Protein AF-A0A1G5KMJ2-F1 (afdb_monomer_lite)

Secondary structure (DSSP, 8-state):
-HHHHHHHHHHHHHHHHHHHHHHHHHHHHHHHHHHHHHHHHHHHTPPPPS----HHHHHHHHHHTS---SHHHHHHHHHTTTTTT--HHHHHHHHHHHHHHHHHHHHTT-EEEEE---SSS--EEEEEEEETTEEEEEEEE---SS--HHHHHHHHHHHHHHHHHHHHHH--

Foldseek 3Di:
DVVVVVVVVVVVVVVVVVVVVVVVVVVVVVVVVVQQVVQLCCQQVVFFPPFDDDPLLVVLCVLLVHNLRGNNSLLVCQLCVVVSVPDPVSNVVSLVNLLSSLVSCLVVLNQEAEDEQEDPD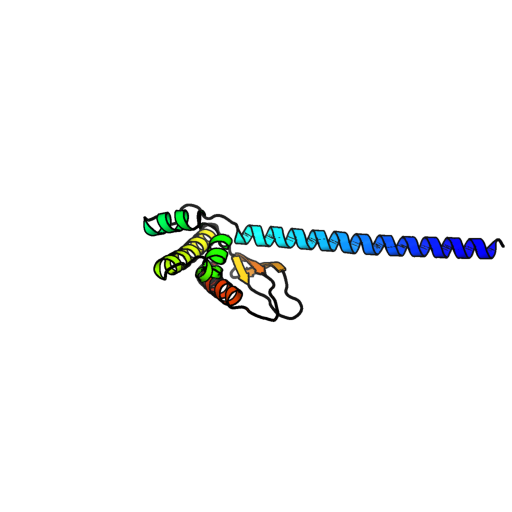FDAGWDWDAAPNGIYIYGHHYDYNDQDSSNVRSCVSRVSSNVSSVCSRPPD

Sequence (172 aa):
MRQLMKNIVTTILFLFSLNAISQNDVEESYYQSERAENDVNQLLSYPISNLSENESVSNLKKKLKSEINTVSDCDVFYKYSKILKLNETEIEILKNRIEEIAQGFCSLKKYTYFQYTGGYSPIFGVKDETINNKIVSTAMLGGGCVIEESDKKSREILALFNSKMENCVLNK

Structure (mmCIF, N/CA/C/O backbone):
data_AF-A0A1G5KMJ2-F1
#
_entry.id   AF-A0A1G5KMJ2-F1
#
loop_
_atom_site.group_PDB
_atom_site.id
_atom_site.type_symbol
_atom_site.label_atom_id
_atom_site.label_alt_id
_atom_site.label_comp_id
_atom_site.label_asym_id
_atom_site.label_entity_id
_atom_site.label_seq_id
_atom_site.pdbx_PDB_ins_code
_atom_site.Cartn_x
_atom_site.Cartn_y
_atom_site.Cartn_z
_atom_site.occupancy
_atom_site.B_iso_or_equiv
_atom_site.auth_seq_id
_atom_site.auth_comp_id
_atom_site.auth_asym_id
_atom_site.auth_atom_id
_atom_site.pdbx_PDB_model_num
ATOM 1 N N . MET A 1 1 ? 7.450 51.852 -49.558 1.00 52.41 1 MET A N 1
ATOM 2 C CA . MET A 1 1 ? 6.247 51.145 -49.049 1.00 52.41 1 MET A CA 1
ATOM 3 C C . MET A 1 1 ? 6.274 49.627 -49.255 1.00 52.41 1 MET A C 1
ATOM 5 O O . MET A 1 1 ? 6.081 48.923 -48.275 1.00 52.41 1 MET A O 1
ATOM 9 N N . ARG A 1 2 ? 6.578 49.089 -50.452 1.00 53.16 2 ARG A N 1
ATOM 10 C CA . ARG A 1 2 ? 6.607 47.623 -50.695 1.00 53.16 2 ARG A CA 1
ATOM 11 C C . ARG A 1 2 ? 7.603 46.820 -49.830 1.00 53.16 2 ARG A C 1
ATOM 13 O O . ARG A 1 2 ? 7.268 45.713 -49.427 1.00 53.16 2 ARG A O 1
ATOM 20 N N . GLN A 1 3 ? 8.789 47.358 -49.525 1.00 52.94 3 GLN A N 1
ATOM 21 C CA . GLN A 1 3 ? 9.795 46.674 -48.687 1.00 52.94 3 GLN A CA 1
ATOM 22 C C . GLN A 1 3 ? 9.369 46.590 -47.206 1.00 52.94 3 GLN A C 1
ATOM 24 O O . GLN A 1 3 ? 9.525 45.553 -46.574 1.00 52.94 3 GLN A O 1
ATOM 29 N N . LEU A 1 4 ? 8.771 47.666 -46.677 1.00 50.41 4 LEU A N 1
ATOM 30 C CA . LEU A 1 4 ? 8.271 47.744 -45.298 1.00 50.41 4 LEU A CA 1
ATOM 31 C C . LEU A 1 4 ? 7.114 46.762 -45.055 1.00 50.41 4 LEU A C 1
ATOM 33 O O . LEU A 1 4 ? 7.125 46.059 -44.053 1.00 50.41 4 LEU A O 1
ATOM 37 N N . MET A 1 5 ? 6.170 46.638 -45.998 1.00 53.66 5 MET A N 1
ATOM 38 C CA . MET A 1 5 ? 5.092 45.641 -45.904 1.00 53.66 5 MET A CA 1
ATOM 39 C C . MET A 1 5 ? 5.618 44.200 -45.955 1.00 53.66 5 MET A C 1
ATOM 41 O O . MET A 1 5 ? 5.133 43.362 -45.205 1.00 53.66 5 MET A O 1
ATOM 45 N N . LYS A 1 6 ? 6.632 43.908 -46.787 1.00 51.75 6 LYS A N 1
ATOM 46 C CA . LYS A 1 6 ? 7.262 42.577 -46.826 1.00 51.75 6 LYS A CA 1
ATOM 47 C C . LYS A 1 6 ? 7.915 42.217 -45.490 1.00 51.75 6 LYS A C 1
ATOM 49 O O . LYS A 1 6 ? 7.679 41.117 -45.012 1.00 51.75 6 LYS A O 1
ATOM 54 N N . ASN A 1 7 ? 8.647 43.150 -44.875 1.00 52.56 7 ASN A N 1
ATOM 55 C CA . ASN A 1 7 ? 9.317 42.936 -43.587 1.00 52.56 7 ASN A CA 1
ATOM 56 C C . ASN A 1 7 ? 8.332 42.780 -42.413 1.00 52.56 7 ASN A C 1
ATOM 58 O O . ASN A 1 7 ? 8.608 42.038 -41.473 1.00 52.56 7 ASN A O 1
ATOM 62 N N . ILE A 1 8 ? 7.170 43.442 -42.467 1.00 60.25 8 ILE A N 1
ATOM 63 C CA . ILE A 1 8 ? 6.110 43.294 -41.457 1.00 60.25 8 ILE A CA 1
ATOM 64 C C . ILE A 1 8 ? 5.441 41.916 -41.581 1.00 60.25 8 ILE A C 1
ATOM 66 O O . ILE A 1 8 ? 5.240 41.243 -40.574 1.00 60.25 8 ILE A O 1
ATOM 70 N N . VAL A 1 9 ? 5.166 41.450 -42.805 1.00 59.66 9 VAL A N 1
ATOM 71 C CA . VAL A 1 9 ? 4.546 40.135 -43.047 1.00 59.66 9 VAL A CA 1
ATOM 72 C C . VAL A 1 9 ? 5.462 38.981 -42.619 1.00 59.66 9 VAL A C 1
ATOM 74 O O . VAL A 1 9 ? 4.984 38.046 -41.981 1.00 59.66 9 VAL A O 1
ATOM 77 N N . THR A 1 10 ? 6.774 39.048 -42.884 1.00 58.94 10 THR A N 1
ATOM 78 C CA . THR A 1 10 ? 7.723 38.025 -42.401 1.00 58.94 10 THR A CA 1
ATOM 79 C C . THR A 1 10 ? 7.869 38.019 -40.883 1.00 58.94 10 THR A C 1
ATOM 81 O O . THR A 1 10 ? 7.941 36.944 -40.294 1.00 58.94 10 THR A O 1
ATOM 84 N N . THR A 1 11 ? 7.858 39.187 -40.234 1.00 58.09 11 THR A N 1
ATOM 85 C CA . THR A 1 11 ? 7.926 39.273 -38.763 1.00 58.09 11 THR A CA 1
ATOM 86 C C . THR A 1 11 ? 6.675 38.679 -38.103 1.00 58.09 11 THR A C 1
ATOM 88 O O . THR A 1 11 ? 6.783 37.973 -37.105 1.00 58.09 11 THR A O 1
ATOM 91 N N . ILE A 1 12 ? 5.489 38.893 -38.686 1.00 58.50 12 ILE A N 1
ATOM 92 C CA . ILE A 1 12 ? 4.229 38.320 -38.185 1.00 58.50 12 ILE A CA 1
ATOM 93 C C . ILE A 1 12 ? 4.208 36.790 -38.348 1.00 58.50 12 ILE A C 1
ATOM 95 O O . ILE A 1 12 ? 3.876 36.087 -37.398 1.00 58.50 12 ILE A O 1
ATOM 99 N N . LEU A 1 13 ? 4.620 36.256 -39.504 1.00 56.69 13 LEU A N 1
ATOM 100 C CA . LEU A 1 13 ? 4.697 34.803 -39.737 1.00 56.69 13 LEU A CA 1
ATOM 101 C C . LEU A 1 13 ? 5.663 34.094 -38.772 1.00 56.69 13 LEU A C 1
ATOM 103 O O . LEU A 1 13 ? 5.348 33.008 -38.291 1.00 56.69 13 LEU A O 1
ATOM 107 N N . PHE A 1 14 ? 6.793 34.725 -38.439 1.00 56.50 14 PHE A N 1
ATOM 108 C CA . PHE A 1 14 ? 7.762 34.178 -37.484 1.00 56.50 14 PHE A CA 1
ATOM 109 C C . PHE A 1 14 ? 7.207 34.122 -36.046 1.00 56.50 14 PHE A C 1
ATOM 111 O O . PHE A 1 14 ? 7.442 33.159 -35.316 1.00 56.50 14 PHE A O 1
ATOM 118 N N . LEU A 1 15 ? 6.407 35.117 -35.647 1.00 55.38 15 LEU A N 1
ATOM 119 C CA . LEU A 1 15 ? 5.739 35.139 -34.341 1.00 55.38 15 LEU A CA 1
ATOM 120 C C . LEU A 1 15 ? 4.630 34.079 -34.229 1.00 55.38 15 LEU A C 1
ATOM 122 O O . LEU A 1 15 ? 4.450 33.497 -33.161 1.00 55.38 15 LEU A O 1
ATOM 126 N N . PHE A 1 16 ? 3.915 33.767 -35.315 1.00 55.59 16 PHE A N 1
ATOM 127 C CA . PHE A 1 16 ? 2.929 32.678 -35.310 1.00 55.59 16 PHE A CA 1
ATOM 128 C C . PHE A 1 16 ? 3.577 31.290 -35.197 1.00 55.59 16 PHE A C 1
ATOM 130 O O . PHE A 1 16 ? 3.049 30.444 -34.478 1.00 55.59 16 PHE A O 1
ATOM 137 N N . SER A 1 17 ? 4.745 31.058 -35.812 1.00 52.31 17 SER A N 1
ATOM 138 C CA . SER A 1 17 ? 5.468 29.784 -35.651 1.00 52.31 17 SER A CA 1
ATOM 139 C C . SER A 1 17 ? 5.991 29.547 -34.231 1.00 52.31 17 SER A C 1
ATOM 141 O O . SER A 1 17 ? 6.030 28.404 -33.790 1.00 52.31 17 SER A O 1
ATOM 143 N N . LEU A 1 18 ? 6.346 30.603 -33.490 1.00 53.88 18 LEU A N 1
ATOM 144 C CA . LEU A 1 18 ? 6.816 30.476 -32.103 1.00 53.88 18 LEU A CA 1
ATOM 145 C C . LEU A 1 18 ? 5.681 30.137 -31.120 1.00 53.88 18 LEU A C 1
ATOM 147 O O . LEU A 1 18 ? 5.914 29.420 -30.152 1.00 53.88 18 LEU A O 1
ATOM 151 N N . ASN A 1 19 ? 4.452 30.597 -31.382 1.00 51.75 19 ASN A N 1
ATOM 152 C CA . ASN A 1 19 ? 3.286 30.276 -30.547 1.00 51.75 19 ASN A CA 1
ATOM 153 C C . ASN A 1 19 ? 2.781 28.835 -30.742 1.00 51.75 19 ASN A C 1
ATOM 155 O O . ASN A 1 19 ? 2.273 28.239 -29.799 1.00 51.75 19 ASN A O 1
ATOM 159 N N . ALA A 1 20 ? 2.930 28.262 -31.941 1.00 52.59 20 ALA A N 1
ATOM 160 C CA . ALA A 1 20 ? 2.506 26.885 -32.210 1.00 52.59 20 ALA A CA 1
ATOM 161 C C . ALA A 1 20 ? 3.396 25.836 -31.512 1.00 52.59 20 ALA A C 1
ATOM 163 O O . ALA A 1 20 ? 2.918 24.764 -31.159 1.00 52.59 20 ALA A O 1
ATOM 164 N N . ILE A 1 21 ? 4.680 26.145 -31.292 1.00 54.25 21 ILE A N 1
ATOM 165 C CA . ILE A 1 21 ? 5.626 25.229 -30.634 1.00 54.25 21 ILE A CA 1
ATOM 166 C C . ILE A 1 21 ? 5.376 25.187 -29.117 1.00 54.25 21 ILE A C 1
ATOM 168 O O . ILE A 1 21 ? 5.349 24.104 -28.546 1.00 54.25 21 ILE A O 1
ATOM 172 N N . SER A 1 22 ? 5.098 26.328 -28.468 1.00 52.94 22 SER A N 1
ATOM 173 C CA . SER A 1 22 ? 4.864 26.336 -27.014 1.00 52.94 22 SER A CA 1
ATOM 174 C C . SER A 1 22 ? 3.525 25.721 -26.594 1.00 52.94 22 SER A C 1
ATOM 176 O O . SER A 1 22 ? 3.417 25.219 -25.480 1.00 52.94 22 SER A O 1
ATOM 178 N N . GLN A 1 23 ? 2.505 25.739 -27.461 1.00 53.56 23 GLN A N 1
ATOM 179 C CA . GLN A 1 23 ? 1.220 25.093 -27.169 1.00 53.56 23 GLN A CA 1
ATOM 180 C C . GLN A 1 23 ? 1.331 23.563 -27.165 1.00 53.56 23 GLN A C 1
ATOM 182 O O . GLN A 1 23 ? 0.781 22.931 -26.265 1.00 53.56 23 GLN A O 1
ATOM 187 N N . ASN A 1 24 ? 2.098 22.985 -28.096 1.00 60.50 24 ASN A N 1
ATOM 188 C CA . ASN A 1 24 ? 2.346 21.541 -28.128 1.00 60.50 24 ASN A CA 1
ATOM 189 C C . ASN A 1 24 ? 3.125 21.063 -26.892 1.00 60.50 24 ASN A C 1
ATOM 191 O O . ASN A 1 24 ? 2.762 20.044 -26.313 1.00 60.50 24 ASN A O 1
ATOM 195 N N . ASP A 1 25 ? 4.133 21.820 -26.443 1.00 68.19 25 ASP A N 1
ATOM 196 C CA . ASP A 1 25 ? 4.919 21.471 -25.249 1.00 68.19 25 ASP A CA 1
ATOM 197 C C . ASP A 1 25 ? 4.057 21.461 -23.971 1.00 68.19 25 ASP A C 1
ATOM 199 O O . ASP A 1 25 ? 4.244 20.626 -23.083 1.00 68.19 25 ASP A O 1
ATOM 203 N N . VAL A 1 26 ? 3.078 22.370 -23.873 1.00 72.44 26 VAL A N 1
ATOM 204 C CA . VAL A 1 26 ? 2.152 22.428 -22.732 1.00 72.44 26 VAL A CA 1
ATOM 205 C C . VAL A 1 26 ? 1.176 21.251 -22.756 1.00 72.44 26 VAL A C 1
ATOM 207 O O . VAL A 1 26 ? 0.996 20.599 -21.726 1.00 72.44 26 VAL A O 1
ATOM 210 N N . GLU A 1 27 ? 0.576 20.945 -23.905 1.00 73.25 27 GLU A N 1
ATOM 211 C CA . GLU A 1 27 ? -0.375 19.834 -24.043 1.00 73.25 27 GLU A CA 1
ATOM 212 C C . GLU A 1 27 ? 0.299 18.472 -23.820 1.00 73.25 27 GLU A C 1
ATOM 214 O O . GLU A 1 27 ? -0.222 17.633 -23.082 1.00 73.25 27 GLU A O 1
ATOM 219 N N . GLU A 1 28 ? 1.504 18.277 -24.361 1.00 75.75 28 GLU A N 1
ATOM 220 C CA . GLU A 1 28 ? 2.298 17.071 -24.122 1.00 75.75 28 GLU A CA 1
ATOM 221 C C . GLU A 1 28 ? 2.673 16.934 -22.640 1.00 75.75 28 GLU A C 1
ATOM 223 O O . GLU A 1 28 ? 2.530 15.852 -22.069 1.00 75.75 28 GLU A O 1
ATOM 228 N N . SER A 1 29 ? 3.075 18.024 -21.975 1.00 76.75 29 SER A N 1
ATOM 229 C CA . SER A 1 29 ? 3.396 17.986 -20.541 1.00 76.75 29 SER A CA 1
ATOM 230 C C . SER A 1 29 ? 2.191 17.600 -19.671 1.00 76.75 29 SER A C 1
ATOM 232 O O . SER A 1 29 ? 2.337 16.829 -18.719 1.00 76.75 29 SER A O 1
ATOM 234 N N . TYR A 1 30 ? 0.995 18.076 -20.028 1.00 79.06 30 TYR A N 1
ATOM 235 C CA . TYR A 1 30 ? -0.250 17.741 -19.342 1.00 79.06 30 TYR A CA 1
ATOM 236 C C . TYR A 1 30 ? -0.604 16.262 -19.529 1.00 79.06 30 TYR A C 1
ATOM 238 O O . TYR A 1 30 ? -0.831 15.558 -18.545 1.00 79.06 30 TYR A O 1
ATOM 246 N N . TYR A 1 31 ? -0.543 15.763 -20.768 1.00 81.62 31 TYR A N 1
ATOM 247 C CA . TYR A 1 31 ? -0.772 14.350 -21.071 1.00 81.62 31 TYR A CA 1
ATOM 248 C C . TYR A 1 31 ? 0.180 13.423 -20.299 1.00 81.62 31 TYR A C 1
ATOM 250 O O . TYR A 1 31 ? -0.251 12.415 -19.738 1.00 81.62 31 TYR A O 1
ATOM 258 N N . GLN A 1 32 ? 1.474 13.760 -20.225 1.00 84.06 32 GLN A N 1
ATOM 259 C CA . GLN A 1 32 ? 2.441 12.956 -19.468 1.00 84.06 32 GLN A CA 1
ATOM 260 C C . GLN A 1 32 ? 2.141 12.961 -17.963 1.00 84.06 32 GLN A C 1
ATOM 262 O O . GLN A 1 32 ? 2.276 11.924 -17.314 1.00 84.06 32 GLN A O 1
ATOM 267 N N . SER A 1 33 ? 1.701 14.097 -17.413 1.00 84.25 33 SER A N 1
ATOM 268 C CA . SER A 1 33 ? 1.289 14.197 -16.008 1.00 84.25 33 SER A CA 1
ATOM 269 C C . SER A 1 33 ? 0.053 13.345 -15.709 1.00 84.25 33 SER A C 1
ATOM 271 O O . SER A 1 33 ? 0.071 12.568 -14.756 1.00 84.25 33 SER A O 1
ATOM 273 N N . GLU A 1 34 ? -1.000 13.445 -16.527 1.00 87.50 34 GLU A N 1
ATOM 274 C CA . GLU A 1 34 ? -2.220 12.637 -16.361 1.00 87.50 34 GLU A CA 1
ATOM 275 C C . GLU A 1 34 ? -1.927 11.141 -16.491 1.00 87.50 34 GLU A C 1
ATOM 277 O O . GLU A 1 34 ? -2.447 10.321 -15.730 1.00 87.50 34 GLU A O 1
ATOM 282 N N . ARG A 1 35 ? -1.055 10.767 -17.432 1.00 89.00 35 ARG A N 1
ATOM 283 C CA . ARG A 1 35 ? -0.611 9.383 -17.583 1.00 89.00 35 ARG A CA 1
ATOM 284 C C . ARG A 1 35 ? 0.129 8.894 -16.339 1.00 89.00 35 ARG A C 1
ATOM 286 O O . ARG A 1 35 ? -0.183 7.811 -15.853 1.00 89.00 35 ARG A O 1
ATOM 293 N N . ALA A 1 36 ? 1.076 9.675 -15.819 1.00 90.31 36 ALA A N 1
ATOM 294 C CA . ALA A 1 36 ? 1.815 9.319 -14.609 1.00 90.31 36 ALA A CA 1
ATOM 295 C C . ALA A 1 36 ? 0.879 9.136 -13.404 1.00 90.31 36 ALA A C 1
ATOM 297 O O . ALA A 1 36 ? 1.045 8.190 -12.635 1.00 90.31 36 ALA A O 1
ATOM 298 N N . GLU A 1 37 ? -0.133 9.996 -13.271 1.00 91.88 37 GLU A N 1
ATOM 299 C CA . GLU A 1 37 ? -1.187 9.862 -12.263 1.00 91.88 37 GLU A CA 1
ATOM 300 C C . GLU A 1 37 ? -2.002 8.591 -12.431 1.00 91.88 37 GLU A C 1
ATOM 302 O O . GLU A 1 37 ? -2.183 7.860 -11.457 1.00 91.88 37 GLU A O 1
ATOM 307 N N . ASN A 1 38 ? -2.430 8.272 -13.647 1.00 93.38 38 ASN A N 1
ATOM 308 C CA . ASN A 1 38 ? -3.135 7.027 -13.911 1.00 93.38 38 ASN A CA 1
ATOM 309 C C . ASN A 1 38 ? -2.274 5.800 -13.561 1.00 93.38 38 ASN A C 1
ATOM 311 O O . ASN A 1 38 ? -2.735 4.917 -12.841 1.00 93.38 38 ASN A O 1
ATOM 315 N N . ASP A 1 39 ? -1.014 5.765 -14.000 1.00 94.50 39 ASP A N 1
ATOM 316 C CA . ASP A 1 39 ? -0.111 4.631 -13.773 1.00 94.50 39 ASP A CA 1
ATOM 317 C C . ASP A 1 39 ? 0.172 4.423 -12.270 1.00 94.50 39 ASP A C 1
ATOM 319 O O . ASP A 1 39 ? 0.108 3.298 -11.765 1.00 94.50 39 ASP A O 1
ATOM 323 N N . VAL A 1 40 ? 0.414 5.502 -11.516 1.00 96.62 40 VAL A N 1
ATOM 324 C CA . VAL A 1 40 ? 0.593 5.436 -10.053 1.00 96.62 40 VAL A CA 1
ATOM 325 C C . VAL A 1 40 ? -0.703 5.015 -9.356 1.00 96.62 40 VAL A C 1
ATOM 327 O O . VAL A 1 40 ? -0.682 4.131 -8.492 1.00 96.62 40 VAL A O 1
ATOM 330 N N . ASN A 1 41 ? -1.843 5.597 -9.739 1.00 95.62 41 ASN A N 1
ATOM 331 C CA . ASN A 1 41 ? -3.139 5.288 -9.134 1.00 95.62 41 ASN A CA 1
ATOM 332 C C . ASN A 1 41 ? -3.570 3.847 -9.399 1.00 95.62 41 ASN A C 1
ATOM 334 O O . ASN A 1 41 ? -4.167 3.234 -8.515 1.00 95.62 41 ASN A O 1
ATOM 338 N N . GLN A 1 42 ? -3.235 3.279 -10.559 1.00 96.56 42 GLN A N 1
ATOM 339 C CA . GLN A 1 42 ? -3.477 1.866 -10.851 1.00 96.56 42 GLN A CA 1
ATOM 340 C C . GLN A 1 42 ? -2.744 0.944 -9.879 1.00 96.56 42 GLN A C 1
ATOM 342 O O . GLN A 1 42 ? -3.299 -0.085 -9.505 1.00 96.56 42 GLN A O 1
ATOM 347 N N . LEU A 1 43 ? -1.529 1.298 -9.453 1.00 97.56 43 LEU A N 1
ATOM 348 C CA . LEU A 1 43 ? -0.769 0.513 -8.478 1.00 97.56 43 LEU A CA 1
ATOM 349 C C . LEU A 1 43 ? -1.303 0.705 -7.055 1.00 97.56 43 LEU A C 1
ATOM 351 O O . LEU A 1 43 ? -1.495 -0.276 -6.340 1.00 97.56 43 LEU A O 1
ATOM 355 N N . LEU A 1 44 ? -1.584 1.945 -6.646 1.00 97.81 44 LEU A N 1
ATOM 356 C CA . LEU A 1 44 ? -2.106 2.243 -5.306 1.00 97.81 44 LEU A CA 1
ATOM 357 C C . LEU A 1 44 ? -3.517 1.681 -5.082 1.00 97.81 44 LEU A C 1
ATOM 359 O O . LEU A 1 44 ? -3.809 1.141 -4.014 1.00 97.81 44 LEU A O 1
ATOM 363 N N . SER A 1 45 ? -4.370 1.784 -6.099 1.00 98.06 45 SER A N 1
ATOM 364 C CA . SER A 1 45 ? -5.798 1.456 -6.021 1.00 98.06 45 SER A CA 1
ATOM 365 C C . SER A 1 45 ? -6.112 0.042 -6.505 1.00 98.06 45 SER A C 1
ATOM 367 O O . SER A 1 45 ? -7.283 -0.305 -6.656 1.00 98.06 45 SER A O 1
ATOM 369 N N . TYR A 1 46 ? -5.097 -0.784 -6.781 1.00 98.19 46 TYR A N 1
ATOM 370 C CA . TYR A 1 46 ? -5.319 -2.160 -7.213 1.00 98.19 46 TYR A CA 1
ATOM 371 C C . TYR A 1 46 ? -5.954 -2.978 -6.072 1.00 98.19 46 TYR A C 1
ATOM 373 O O . TYR A 1 46 ? -5.322 -3.145 -5.023 1.00 98.19 46 TYR A O 1
ATOM 381 N N . PRO A 1 47 ? -7.175 -3.517 -6.247 1.00 98.12 47 PRO A N 1
ATOM 382 C CA . PRO A 1 47 ? -7.855 -4.240 -5.184 1.00 98.12 47 PRO A CA 1
ATOM 383 C C . PRO A 1 47 ? -7.328 -5.670 -5.055 1.00 98.12 47 PRO A C 1
ATOM 385 O O . PRO A 1 47 ? -7.209 -6.404 -6.041 1.00 98.12 47 PRO A O 1
ATOM 388 N N . ILE A 1 48 ? -7.086 -6.101 -3.818 1.00 98.25 48 ILE A N 1
ATOM 389 C CA . ILE A 1 48 ? -6.784 -7.496 -3.491 1.00 98.25 48 ILE A CA 1
ATOM 390 C C . ILE A 1 48 ? -8.035 -8.190 -2.953 1.00 98.25 48 ILE A C 1
ATOM 392 O O . ILE A 1 48 ? -8.639 -7.779 -1.965 1.00 98.25 48 ILE A O 1
ATOM 396 N N . SER A 1 49 ? -8.429 -9.269 -3.623 1.00 94.75 49 SER A N 1
ATOM 397 C CA . SER A 1 49 ? -9.505 -10.162 -3.188 1.00 94.75 49 SER A CA 1
ATOM 398 C C . SER A 1 49 ? -9.001 -11.220 -2.202 1.00 94.75 49 SER A C 1
ATOM 400 O O . SER A 1 49 ? -7.817 -11.546 -2.201 1.00 94.75 49 SER A O 1
ATOM 402 N N . ASN A 1 50 ? -9.921 -11.846 -1.462 1.00 91.06 50 ASN A N 1
ATOM 403 C CA . ASN A 1 50 ? -9.648 -12.977 -0.558 1.00 91.06 50 ASN A CA 1
ATOM 404 C C . ASN A 1 50 ? -8.696 -12.650 0.607 1.00 91.06 50 ASN A C 1
ATOM 406 O O . ASN A 1 50 ? -7.970 -13.523 1.079 1.00 91.06 50 ASN A O 1
ATOM 410 N N . LEU A 1 51 ? -8.707 -11.397 1.066 1.00 96.75 51 LEU A N 1
ATOM 411 C CA . LEU A 1 51 ? -8.052 -10.993 2.310 1.00 96.75 51 LEU A CA 1
ATOM 412 C C . LEU A 1 51 ? -8.752 -11.645 3.508 1.00 96.75 51 LEU A C 1
ATOM 414 O O . LEU A 1 51 ? -9.926 -12.019 3.418 1.00 96.75 51 LEU A O 1
ATOM 418 N N . SER A 1 52 ? -8.044 -11.789 4.628 1.00 96.12 52 SER A N 1
ATOM 419 C CA . SER A 1 52 ? -8.630 -12.411 5.813 1.00 96.12 52 SER A CA 1
ATOM 420 C C . SER A 1 52 ? -9.789 -11.558 6.336 1.00 96.12 52 SER A C 1
ATOM 422 O O . SER A 1 52 ? -9.742 -10.329 6.319 1.00 96.12 52 SER A O 1
ATOM 424 N N . GLU A 1 53 ? -10.872 -12.182 6.789 1.00 96.62 53 GLU A N 1
ATOM 425 C CA . GLU A 1 53 ? -12.031 -11.459 7.315 1.00 96.62 53 GLU A CA 1
ATOM 426 C C . GLU A 1 53 ? -12.362 -11.971 8.715 1.00 96.62 53 GLU A C 1
ATOM 428 O O . GLU A 1 53 ? -12.416 -13.174 8.972 1.00 96.62 53 GLU A O 1
ATOM 433 N N . ASN A 1 54 ? -12.565 -11.036 9.638 1.00 96.31 54 ASN A N 1
ATOM 434 C CA . ASN A 1 54 ? -13.002 -11.301 11.003 1.00 96.31 54 ASN A CA 1
ATOM 435 C C . ASN A 1 54 ? -13.880 -10.143 11.503 1.00 96.31 54 ASN A C 1
ATOM 437 O O . ASN A 1 54 ? -14.061 -9.136 10.812 1.00 96.31 54 ASN A O 1
ATOM 441 N N . GLU A 1 55 ? -14.441 -10.284 12.704 1.00 97.81 55 GLU A N 1
ATOM 442 C CA . GLU A 1 55 ? -15.345 -9.281 13.273 1.00 97.81 55 GLU A CA 1
ATOM 443 C C . GLU A 1 55 ? -14.681 -7.901 13.411 1.00 97.81 55 GLU A C 1
ATOM 445 O O . GLU A 1 55 ? -15.276 -6.889 13.035 1.00 97.81 55 GLU A O 1
ATOM 450 N N . SER A 1 56 ? -13.432 -7.847 13.877 1.00 97.69 56 SER A N 1
ATOM 451 C CA . SER A 1 56 ? -12.692 -6.594 14.054 1.00 97.69 56 SER A CA 1
ATOM 452 C C . SER A 1 56 ? -12.451 -5.874 12.725 1.00 97.69 56 SER A C 1
ATOM 454 O O . SER A 1 56 ? -12.680 -4.668 12.626 1.00 97.69 56 SER A O 1
ATOM 456 N N . VAL A 1 57 ? -12.062 -6.613 11.682 1.00 97.94 57 VAL A N 1
ATOM 457 C CA . VAL A 1 57 ? -11.918 -6.100 10.308 1.00 97.94 57 VAL A CA 1
ATOM 458 C C . VAL A 1 57 ? -13.259 -5.580 9.796 1.00 97.94 57 VAL A C 1
ATOM 460 O O . VAL A 1 57 ? -13.346 -4.447 9.325 1.00 97.94 57 VAL A O 1
ATOM 463 N N . SER A 1 58 ? -14.326 -6.367 9.942 1.00 98.12 58 SER A N 1
ATOM 464 C CA . SER A 1 58 ? -15.674 -5.990 9.502 1.00 98.12 58 SER A CA 1
ATOM 465 C C . SER A 1 58 ? -16.173 -4.714 10.185 1.00 98.12 58 SER A C 1
ATOM 467 O O . SER A 1 58 ? -16.807 -3.867 9.551 1.00 98.12 58 SER A O 1
ATOM 469 N N . ASN A 1 59 ? -15.882 -4.546 11.474 1.00 98.38 59 ASN A N 1
ATOM 470 C CA . ASN A 1 59 ? -16.234 -3.344 12.225 1.00 98.38 59 ASN A CA 1
ATOM 471 C C . ASN A 1 59 ? -15.433 -2.125 11.755 1.00 98.38 59 ASN A C 1
ATOM 473 O O . ASN A 1 59 ? -16.013 -1.050 11.575 1.00 98.38 59 ASN A O 1
ATOM 477 N N . LEU A 1 60 ? -14.138 -2.295 11.476 1.00 98.50 60 LEU A N 1
ATOM 478 C CA . LEU A 1 60 ? -13.310 -1.223 10.931 1.00 98.50 60 LEU A CA 1
ATOM 479 C C . LEU A 1 60 ? -13.775 -0.799 9.527 1.00 98.50 60 LEU A C 1
ATOM 481 O O . LEU A 1 60 ? -13.942 0.396 9.287 1.00 98.50 60 LEU A O 1
ATOM 485 N N . LYS A 1 61 ? -14.089 -1.751 8.637 1.00 98.44 61 LYS A N 1
ATOM 486 C CA . LYS A 1 61 ? -14.667 -1.492 7.301 1.00 98.44 61 LYS A CA 1
ATOM 487 C C . LYS A 1 61 ? -15.934 -0.645 7.385 1.00 98.44 61 LYS A C 1
ATOM 489 O O . LYS A 1 61 ? -16.057 0.366 6.696 1.00 98.44 61 LYS A O 1
ATOM 494 N N . LYS A 1 62 ? -16.852 -0.993 8.295 1.00 98.50 62 LYS A N 1
ATOM 495 C CA . LYS A 1 62 ? -18.083 -0.218 8.543 1.00 98.50 62 LYS A CA 1
ATOM 496 C C . LYS A 1 62 ? -17.789 1.202 9.027 1.00 98.50 62 LYS A C 1
ATOM 498 O O . LYS A 1 62 ? -18.418 2.143 8.547 1.00 98.50 62 LYS A O 1
ATOM 503 N N . LYS A 1 63 ? -16.843 1.367 9.960 1.00 98.25 63 LYS A N 1
ATOM 504 C CA . LYS A 1 63 ? -16.434 2.682 10.485 1.00 98.25 63 LYS A CA 1
ATOM 505 C C . LYS A 1 63 ? -15.836 3.565 9.387 1.00 98.25 63 LYS A C 1
ATOM 507 O O . LYS 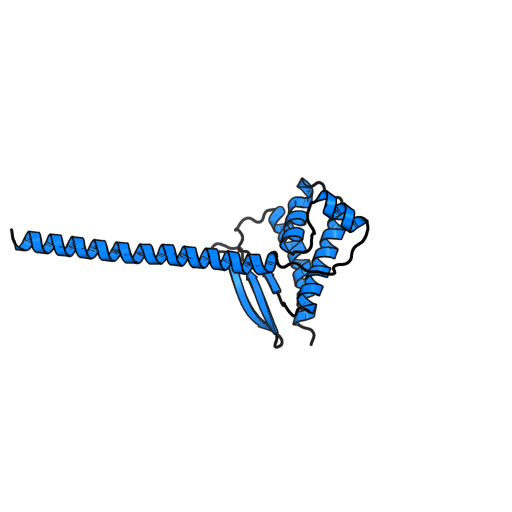A 1 63 ? -16.185 4.739 9.300 1.00 98.25 63 LYS A O 1
ATOM 512 N N . LEU A 1 64 ? -14.960 2.997 8.561 1.00 98.25 64 LEU A N 1
ATOM 513 C CA . LEU A 1 64 ? -14.238 3.706 7.500 1.00 98.25 64 LEU A CA 1
ATOM 514 C C . LEU A 1 64 ? -15.042 3.853 6.203 1.00 98.25 64 LEU A C 1
ATOM 516 O O . LEU A 1 64 ? -14.686 4.677 5.367 1.00 98.25 64 LEU A O 1
ATOM 520 N N . LYS A 1 65 ? -16.130 3.089 6.045 1.00 98.19 65 LYS A N 1
ATOM 521 C CA . LYS A 1 65 ? -16.932 2.998 4.814 1.00 98.19 65 LYS A CA 1
ATOM 522 C C . LYS A 1 65 ? -16.084 2.633 3.589 1.00 98.19 65 LYS A C 1
ATOM 524 O O . LYS A 1 65 ? -16.280 3.180 2.509 1.00 98.19 65 LYS A O 1
ATOM 529 N N . SER A 1 66 ? -15.139 1.719 3.778 1.00 98.06 66 SER A N 1
ATOM 530 C CA . SER A 1 66 ? -14.243 1.220 2.735 1.00 98.06 66 SER A CA 1
ATOM 531 C C . SER A 1 66 ? -14.018 -0.276 2.923 1.00 98.06 66 SER A C 1
ATOM 533 O O . SER A 1 66 ? -14.103 -0.793 4.040 1.00 98.06 66 SER A O 1
ATOM 535 N N . GLU A 1 67 ? -13.710 -0.962 1.823 1.00 97.81 67 GLU A N 1
ATOM 536 C CA . GLU A 1 67 ? -13.324 -2.370 1.840 1.00 97.81 67 GLU A CA 1
ATOM 537 C C . GLU A 1 67 ? -11.906 -2.593 2.386 1.00 97.81 67 GLU A C 1
ATOM 539 O O . GLU A 1 67 ? -11.558 -3.735 2.689 1.00 97.81 67 GLU A O 1
ATOM 544 N N . ILE A 1 68 ? -11.109 -1.520 2.530 1.00 98.06 68 ILE A N 1
ATOM 545 C CA . ILE A 1 68 ? -9.703 -1.523 2.971 1.00 98.06 68 ILE A CA 1
ATOM 546 C C . ILE A 1 68 ? -8.854 -2.573 2.245 1.00 98.06 68 ILE A C 1
ATOM 548 O O . ILE A 1 68 ? -8.017 -3.239 2.846 1.00 98.06 68 ILE A O 1
ATOM 552 N N . ASN A 1 69 ? -9.092 -2.755 0.946 1.00 98.44 69 ASN A N 1
ATOM 553 C CA . ASN A 1 69 ? -8.473 -3.808 0.139 1.00 98.44 69 ASN A CA 1
ATOM 554 C C . ASN A 1 69 ? -7.484 -3.277 -0.910 1.00 98.44 69 ASN A C 1
ATOM 556 O O . ASN A 1 69 ? -7.032 -4.041 -1.764 1.00 98.44 69 ASN A O 1
ATOM 560 N N . THR A 1 70 ? -7.137 -1.991 -0.830 1.00 98.75 70 THR A N 1
ATOM 561 C CA . THR A 1 70 ? -6.129 -1.326 -1.663 1.00 98.75 70 THR A CA 1
ATOM 562 C C . THR A 1 70 ? -5.021 -0.720 -0.800 1.00 98.75 70 THR A C 1
ATOM 564 O O . THR A 1 70 ? -5.207 -0.468 0.398 1.00 98.75 70 THR A O 1
ATOM 567 N N . VAL A 1 71 ? -3.859 -0.457 -1.408 1.00 98.69 71 VAL A N 1
ATOM 568 C CA . VAL A 1 71 ? -2.767 0.266 -0.739 1.00 98.69 71 VAL A CA 1
ATOM 569 C C . VAL A 1 71 ? -3.212 1.691 -0.412 1.00 98.69 71 VAL A C 1
ATOM 571 O O . VAL A 1 71 ? -2.987 2.144 0.708 1.00 98.69 71 VAL A O 1
ATOM 574 N N . SER A 1 72 ? -3.907 2.364 -1.339 1.00 98.38 72 SER A N 1
ATOM 575 C CA . SER A 1 72 ? -4.441 3.718 -1.135 1.00 98.38 72 SER A CA 1
ATOM 576 C C . SER A 1 72 ? -5.384 3.821 0.059 1.00 98.38 72 SER A C 1
ATOM 578 O O . SER A 1 72 ? -5.269 4.768 0.832 1.00 98.38 72 SER A O 1
ATOM 580 N N . ASP A 1 73 ? -6.292 2.858 0.248 1.00 98.31 73 ASP A N 1
ATOM 581 C CA . ASP A 1 73 ? -7.202 2.865 1.398 1.00 98.31 73 ASP A CA 1
ATOM 582 C C . ASP A 1 73 ? -6.408 2.811 2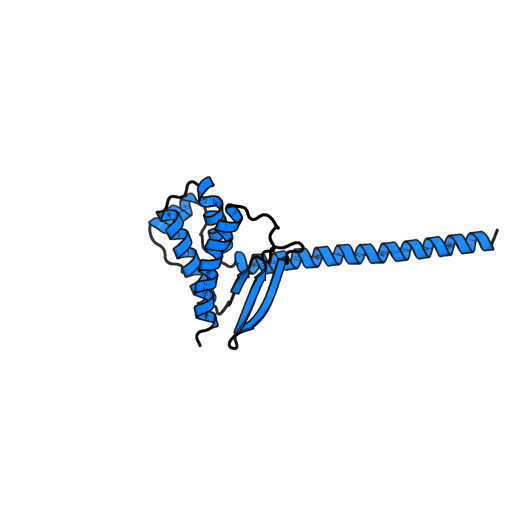.705 1.00 98.31 73 ASP A C 1
ATOM 584 O O . ASP A 1 73 ? -6.574 3.654 3.590 1.00 98.31 73 ASP A O 1
ATOM 588 N N . CYS A 1 74 ? -5.516 1.824 2.820 1.00 98.62 74 CYS A N 1
ATOM 589 C CA . CYS A 1 74 ? -4.719 1.627 4.025 1.00 98.62 74 CYS A CA 1
ATOM 590 C C . CYS A 1 74 ? -3.837 2.844 4.312 1.00 98.62 74 CYS A C 1
ATOM 592 O O . CYS A 1 74 ? -3.778 3.289 5.459 1.00 98.62 74 CYS A O 1
ATOM 594 N N . ASP A 1 75 ? -3.204 3.406 3.281 1.00 98.38 75 ASP A N 1
ATOM 595 C CA . ASP A 1 75 ? -2.385 4.608 3.388 1.00 98.38 75 ASP A CA 1
ATOM 596 C C . ASP A 1 75 ? -3.186 5.801 3.918 1.00 98.38 75 ASP A C 1
ATOM 598 O O . ASP A 1 75 ? -2.847 6.371 4.958 1.00 98.38 75 ASP A O 1
ATOM 602 N N . VAL A 1 76 ? -4.305 6.130 3.267 1.00 98.12 76 VAL A N 1
ATOM 603 C CA . VAL A 1 76 ? -5.155 7.267 3.641 1.00 98.12 76 VAL A CA 1
ATOM 604 C C . VAL A 1 76 ? -5.660 7.125 5.077 1.00 98.12 76 VAL A C 1
ATOM 606 O O . VAL A 1 76 ? -5.537 8.060 5.877 1.00 98.12 76 VAL A O 1
ATOM 609 N N . PHE A 1 77 ? -6.197 5.962 5.452 1.00 98.62 77 PHE A N 1
ATOM 610 C CA . PHE A 1 77 ? -6.746 5.774 6.796 1.00 98.62 77 PHE A CA 1
ATOM 611 C C . PHE A 1 77 ? -5.665 5.745 7.879 1.00 98.62 77 PHE A C 1
ATOM 613 O O . PHE A 1 77 ? -5.883 6.267 8.977 1.00 98.62 77 PHE A O 1
ATOM 620 N N . TYR A 1 78 ? -4.482 5.207 7.577 1.00 98.56 78 TYR A N 1
ATOM 621 C CA . TYR A 1 78 ? -3.350 5.215 8.498 1.00 98.56 78 TYR A CA 1
ATOM 622 C C . TYR A 1 78 ? -2.796 6.633 8.694 1.00 98.56 78 TYR A C 1
ATOM 624 O O . TYR A 1 78 ? -2.665 7.108 9.831 1.00 98.56 78 TYR A O 1
ATOM 632 N N . LYS A 1 79 ? -2.552 7.350 7.589 1.00 97.00 79 LYS A N 1
ATOM 633 C CA . LYS A 1 79 ? -2.097 8.749 7.548 1.00 97.00 79 LYS A CA 1
ATOM 634 C C . LYS A 1 79 ? -2.988 9.661 8.383 1.00 97.00 79 LYS A C 1
ATOM 636 O O . LYS A 1 79 ? -2.490 10.452 9.188 1.00 97.00 79 LYS A O 1
ATOM 641 N N . TYR A 1 80 ? -4.303 9.507 8.259 1.00 97.94 80 TYR A N 1
ATOM 642 C CA . TYR A 1 80 ? -5.286 10.332 8.962 1.00 97.94 80 TYR A CA 1
ATOM 643 C C . TYR A 1 80 ? -5.866 9.681 10.222 1.00 97.94 80 TYR A C 1
ATOM 645 O O . TYR A 1 80 ? -6.872 10.158 10.752 1.00 97.94 80 TYR A O 1
ATOM 653 N N . SER A 1 81 ? -5.215 8.656 10.781 1.00 97.94 81 SER A N 1
ATOM 654 C CA . SER A 1 81 ? -5.770 7.881 11.901 1.00 97.94 81 SER A CA 1
ATOM 655 C C . SER A 1 81 ? -6.103 8.718 13.146 1.00 97.94 81 SER A C 1
ATOM 657 O O . SER A 1 81 ? -7.082 8.439 13.835 1.00 97.94 81 SER A O 1
ATOM 659 N N . LYS A 1 82 ? -5.352 9.802 13.399 1.00 96.75 82 LYS A N 1
ATOM 660 C CA . LYS A 1 82 ? -5.631 10.766 14.484 1.00 96.75 82 LYS A CA 1
ATOM 661 C C . LYS A 1 82 ? -6.941 11.532 14.247 1.00 96.75 82 LYS A C 1
ATOM 663 O O . LYS A 1 82 ? -7.731 11.690 15.172 1.00 96.75 82 LYS A O 1
ATOM 668 N N . ILE A 1 83 ? -7.188 11.970 13.010 1.00 97.19 83 ILE A N 1
ATOM 669 C CA . ILE A 1 83 ? -8.412 12.692 12.618 1.00 97.19 83 ILE A CA 1
ATOM 670 C C . ILE A 1 83 ? -9.617 11.746 12.665 1.00 97.19 83 ILE A C 1
ATOM 672 O O . ILE A 1 83 ? -10.676 12.104 13.177 1.00 97.19 83 ILE A O 1
ATOM 676 N N . LEU A 1 84 ? -9.424 10.511 12.201 1.00 97.50 84 LEU A N 1
ATOM 677 C CA . LEU A 1 84 ? -10.432 9.449 12.188 1.00 97.50 84 LEU A CA 1
ATOM 678 C C . LEU A 1 84 ? -10.677 8.818 13.568 1.00 97.50 84 LEU A C 1
ATOM 680 O O . LEU A 1 84 ? -11.558 7.967 13.702 1.00 97.50 84 LEU A O 1
ATOM 684 N N . LYS A 1 85 ? -9.918 9.235 14.591 1.00 98.00 85 LYS A N 1
ATOM 685 C CA . LYS A 1 85 ? -9.978 8.705 15.960 1.00 98.00 85 LYS A CA 1
ATOM 686 C C . LYS A 1 85 ? -9.889 7.177 15.965 1.00 98.00 85 LYS A C 1
ATOM 688 O O . LYS A 1 85 ? -10.745 6.494 16.538 1.00 98.00 85 LYS A O 1
ATOM 693 N N . LEU A 1 86 ? -8.894 6.645 15.256 1.00 98.31 86 LEU A N 1
ATOM 694 C CA . LEU A 1 86 ? -8.605 5.218 15.292 1.00 98.31 86 LEU A CA 1
ATOM 695 C C . LEU A 1 86 ? -7.859 4.876 16.579 1.00 98.31 86 LEU A C 1
ATOM 697 O O . LEU A 1 86 ? -6.932 5.589 16.968 1.00 98.31 86 LEU A O 1
ATOM 701 N N . ASN A 1 87 ? -8.278 3.803 17.240 1.00 98.31 87 ASN A N 1
ATOM 702 C CA . ASN A 1 87 ? -7.563 3.258 18.390 1.00 98.31 87 ASN A CA 1
ATOM 703 C C . ASN A 1 87 ? -6.384 2.375 17.940 1.00 98.31 87 ASN A C 1
ATOM 705 O O . ASN A 1 87 ? -6.215 2.091 16.754 1.00 98.31 87 ASN A O 1
ATOM 709 N N . GLU A 1 88 ? -5.559 1.938 18.890 1.00 98.25 88 GLU A N 1
ATOM 710 C CA . GLU A 1 88 ? -4.367 1.125 18.610 1.00 98.25 88 GLU A CA 1
ATOM 711 C C . GLU A 1 88 ? -4.699 -0.189 17.893 1.00 98.25 88 GLU A C 1
ATOM 713 O O . GLU A 1 88 ? -4.010 -0.563 16.950 1.00 98.25 88 GLU A O 1
ATOM 718 N N . THR A 1 89 ? -5.793 -0.853 18.273 1.00 98.31 89 THR A N 1
ATOM 719 C CA . THR A 1 89 ? -6.248 -2.086 17.619 1.00 98.31 89 THR A CA 1
ATOM 720 C C . THR A 1 89 ? -6.640 -1.846 16.163 1.00 98.31 89 THR A C 1
ATOM 722 O O . THR A 1 89 ? -6.284 -2.630 15.292 1.00 98.31 89 THR A O 1
ATOM 725 N N . GLU A 1 90 ? -7.343 -0.756 15.865 1.00 98.62 90 GLU A N 1
ATOM 726 C CA . GLU A 1 90 ? -7.729 -0.393 14.496 1.00 98.62 90 GLU A CA 1
ATOM 727 C C . GLU A 1 90 ? -6.508 -0.030 13.640 1.00 98.62 90 GLU A C 1
ATOM 729 O O . GLU A 1 90 ? -6.444 -0.395 12.467 1.00 98.62 90 GLU A O 1
ATOM 734 N N . ILE A 1 91 ? -5.516 0.640 14.232 1.00 98.56 91 ILE A N 1
ATOM 735 C CA . ILE A 1 91 ? -4.228 0.925 13.586 1.00 98.56 91 ILE A CA 1
ATOM 736 C C . ILE A 1 91 ? -3.496 -0.382 13.260 1.00 98.56 91 ILE A C 1
ATOM 738 O O . ILE A 1 91 ? -2.995 -0.539 12.148 1.00 98.56 91 ILE A O 1
ATOM 742 N N . GLU A 1 92 ? -3.472 -1.333 14.192 1.00 98.56 92 GLU A N 1
ATOM 743 C CA . GLU A 1 92 ? -2.842 -2.639 13.992 1.00 98.56 92 GLU A CA 1
ATOM 744 C C . GLU A 1 92 ? -3.562 -3.473 12.923 1.00 98.56 92 GLU A C 1
ATOM 746 O O . GLU A 1 92 ? -2.926 -4.164 12.129 1.00 98.56 92 GLU A O 1
ATOM 751 N N . ILE A 1 93 ? -4.888 -3.361 12.817 1.00 98.50 93 ILE A N 1
ATOM 752 C CA . ILE A 1 93 ? -5.645 -3.984 11.723 1.00 98.50 93 ILE A CA 1
ATOM 753 C C . ILE A 1 93 ? -5.222 -3.403 10.369 1.00 98.50 93 ILE A C 1
ATOM 755 O O . ILE A 1 93 ? -5.027 -4.176 9.436 1.00 98.50 93 ILE A O 1
ATOM 759 N N . LEU A 1 94 ? -5.037 -2.082 10.246 1.00 98.62 94 LEU A N 1
ATOM 760 C CA . LEU A 1 94 ? -4.544 -1.470 9.001 1.00 98.62 94 LEU A CA 1
ATOM 761 C C . LEU A 1 94 ? -3.122 -1.935 8.652 1.00 98.62 94 LEU A C 1
ATOM 763 O O . LEU A 1 94 ? -2.840 -2.191 7.482 1.00 98.62 94 LEU A O 1
ATOM 767 N N . LYS A 1 95 ? -2.243 -2.090 9.652 1.00 98.69 95 LYS A N 1
ATOM 768 C CA . LYS A 1 95 ? -0.888 -2.636 9.460 1.00 98.69 95 LYS A CA 1
ATOM 769 C C . LYS A 1 95 ? -0.928 -4.077 8.952 1.00 98.69 95 LYS A C 1
ATOM 771 O O . LYS A 1 95 ? -0.331 -4.383 7.928 1.00 98.69 95 LYS A O 1
ATOM 776 N N . ASN A 1 96 ? -1.705 -4.945 9.591 1.00 98.38 96 ASN A N 1
ATOM 777 C CA . ASN A 1 96 ? -1.867 -6.324 9.122 1.00 98.38 96 ASN A CA 1
ATOM 778 C C . ASN A 1 96 ? -2.513 -6.383 7.730 1.00 98.38 96 ASN A C 1
ATOM 780 O O . ASN A 1 96 ? -2.096 -7.160 6.874 1.00 98.38 96 ASN A O 1
ATOM 784 N N . ARG A 1 97 ? -3.488 -5.508 7.463 1.00 98.31 97 ARG A N 1
ATOM 785 C CA . ARG A 1 97 ? -4.152 -5.413 6.161 1.00 98.31 97 ARG A CA 1
ATOM 786 C C . ARG A 1 97 ? -3.177 -5.052 5.044 1.00 98.31 97 ARG A C 1
ATOM 788 O O . ARG A 1 97 ? -3.221 -5.695 3.999 1.00 98.31 97 ARG A O 1
ATOM 795 N N . ILE A 1 98 ? -2.282 -4.082 5.251 1.00 98.62 98 ILE A N 1
ATOM 796 C CA . ILE A 1 98 ? -1.300 -3.720 4.220 1.00 98.62 98 ILE A CA 1
ATOM 797 C C . ILE A 1 98 ? -0.303 -4.859 3.950 1.00 98.62 98 ILE A C 1
ATOM 799 O O . ILE A 1 98 ? 0.103 -5.062 2.805 1.00 98.62 98 ILE A O 1
ATOM 803 N N . GLU A 1 99 ? 0.044 -5.652 4.968 1.00 98.25 99 GLU A N 1
ATOM 804 C CA . GLU A 1 99 ? 0.892 -6.836 4.796 1.00 98.25 99 GLU A CA 1
ATOM 805 C C . GLU A 1 99 ? 0.200 -7.929 3.970 1.00 98.25 99 GLU A C 1
ATOM 807 O O . GLU A 1 99 ? 0.818 -8.500 3.069 1.00 98.25 99 GLU A O 1
ATOM 812 N N . GLU A 1 100 ? -1.083 -8.201 4.225 1.00 98.25 100 GLU A N 1
ATOM 813 C CA . GLU A 1 100 ? -1.869 -9.147 3.420 1.00 98.25 100 GLU A CA 1
ATOM 814 C C . GLU A 1 100 ? -2.027 -8.670 1.970 1.00 98.25 100 GLU A C 1
ATOM 816 O O . GLU A 1 100 ? -1.906 -9.465 1.036 1.00 98.25 100 GLU A O 1
ATOM 821 N N . ILE A 1 101 ? -2.232 -7.366 1.755 1.00 98.69 101 ILE A N 1
ATOM 822 C CA . ILE A 1 101 ? -2.281 -6.777 0.410 1.00 98.69 101 ILE A CA 1
ATOM 823 C C . ILE A 1 101 ? -0.941 -6.995 -0.306 1.00 98.69 101 ILE A C 1
ATOM 825 O O . ILE A 1 101 ? -0.937 -7.427 -1.460 1.00 98.69 101 ILE A O 1
ATOM 829 N N . ALA A 1 102 ? 0.195 -6.792 0.370 1.00 98.06 102 ALA A N 1
ATOM 830 C CA . ALA A 1 102 ? 1.512 -7.079 -0.204 1.00 98.06 102 ALA A CA 1
ATOM 831 C C . ALA A 1 102 ? 1.657 -8.556 -0.606 1.00 98.06 102 ALA A C 1
ATOM 833 O O . ALA A 1 102 ? 2.110 -8.854 -1.711 1.00 98.06 102 ALA A O 1
ATOM 834 N N . GLN A 1 103 ? 1.204 -9.492 0.233 1.00 96.81 103 GLN A N 1
ATOM 835 C CA . GLN A 1 103 ? 1.189 -10.923 -0.103 1.00 96.81 103 GLN A CA 1
ATOM 836 C C . GLN A 1 103 ? 0.277 -11.237 -1.300 1.00 96.81 103 GLN A C 1
ATOM 838 O O . GLN A 1 103 ? 0.618 -12.077 -2.141 1.00 96.81 103 GLN A O 1
ATOM 843 N N . GLY A 1 104 ? -0.858 -10.545 -1.418 1.00 97.69 104 GLY A N 1
ATOM 844 C CA . GLY A 1 104 ? -1.744 -10.622 -2.578 1.00 97.69 104 GLY A CA 1
ATOM 845 C C . GLY A 1 104 ? -1.052 -10.174 -3.865 1.00 97.69 104 GLY A C 1
ATOM 846 O O . GLY A 1 104 ? -1.075 -10.899 -4.861 1.00 97.69 104 GLY A O 1
ATOM 847 N N . PHE A 1 105 ? -0.355 -9.035 -3.831 1.00 97.81 105 PHE A N 1
ATOM 848 C CA . PHE A 1 105 ? 0.485 -8.569 -4.941 1.00 97.81 105 PHE A CA 1
ATOM 849 C C . PHE A 1 105 ? 1.543 -9.616 -5.322 1.00 97.81 105 PHE A C 1
ATOM 851 O O . PHE A 1 105 ? 1.667 -9.966 -6.499 1.00 97.81 105 PHE A O 1
ATOM 858 N N . CYS A 1 106 ? 2.243 -10.189 -4.335 1.00 95.31 106 CYS A N 1
ATOM 859 C CA . CYS A 1 106 ? 3.234 -11.242 -4.567 1.00 95.31 106 CYS A CA 1
ATOM 860 C C . CYS A 1 106 ? 2.632 -12.471 -5.258 1.00 95.31 106 CYS A C 1
ATOM 862 O O . CYS A 1 106 ? 3.198 -12.983 -6.225 1.00 95.31 106 CYS A O 1
ATOM 864 N N . SER A 1 107 ? 1.468 -12.927 -4.790 1.00 95.44 107 SER A N 1
ATOM 865 C CA . SER A 1 107 ? 0.762 -14.092 -5.338 1.00 95.44 107 SER A C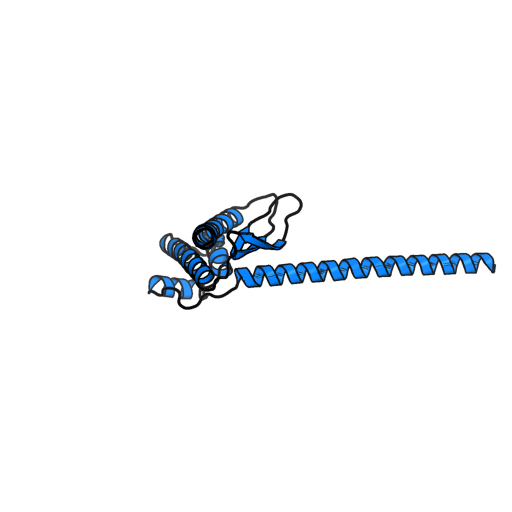A 1
ATOM 866 C C . SER A 1 107 ? 0.324 -13.866 -6.787 1.00 95.44 107 SER A C 1
ATOM 868 O O . SER A 1 107 ? 0.348 -14.785 -7.605 1.00 95.44 107 SER A O 1
ATOM 870 N N . LEU A 1 108 ? -0.010 -12.620 -7.125 1.00 96.38 108 LEU A N 1
ATOM 871 C CA . LEU A 1 108 ? -0.350 -12.184 -8.479 1.00 96.38 108 LEU A CA 1
ATOM 872 C C . LEU A 1 108 ? 0.875 -11.857 -9.346 1.00 96.38 108 LEU A C 1
ATOM 874 O O . LEU A 1 108 ? 0.705 -11.442 -10.491 1.00 96.38 108 LEU A O 1
ATOM 878 N N . LYS A 1 109 ? 2.099 -12.026 -8.823 1.00 96.00 109 LYS A N 1
ATOM 879 C CA . LYS A 1 109 ? 3.362 -11.630 -9.475 1.00 96.00 109 LYS A CA 1
ATOM 880 C C . LYS A 1 109 ? 3.391 -10.148 -9.882 1.00 96.00 109 LYS A C 1
ATOM 882 O O . LYS A 1 109 ? 4.041 -9.779 -10.858 1.00 96.00 109 LYS A O 1
ATOM 887 N N . LYS A 1 110 ? 2.682 -9.301 -9.133 1.00 96.50 110 LYS A N 1
ATOM 888 C CA . LYS A 1 110 ? 2.699 -7.839 -9.251 1.00 96.50 110 LYS A CA 1
ATOM 889 C C . LYS A 1 110 ? 3.743 -7.301 -8.284 1.00 96.50 110 LYS A C 1
ATOM 891 O O . LYS A 1 110 ? 3.433 -6.973 -7.145 1.00 96.50 110 LYS A O 1
ATOM 896 N N . TYR A 1 111 ? 4.999 -7.293 -8.708 1.00 97.56 111 TYR A N 1
ATOM 897 C CA . TYR A 1 111 ? 6.088 -6.824 -7.860 1.00 97.56 111 TYR A CA 1
ATOM 898 C C . TYR A 1 111 ? 6.137 -5.301 -7.897 1.00 97.56 111 TYR A C 1
ATOM 900 O O . TYR A 1 111 ? 6.435 -4.714 -8.936 1.00 97.56 111 TYR A O 1
ATOM 908 N N . THR A 1 112 ? 5.807 -4.664 -6.777 1.00 97.94 112 THR A N 1
ATOM 909 C CA . THR A 1 112 ? 5.641 -3.210 -6.724 1.00 97.94 112 THR A CA 1
ATOM 910 C C . THR A 1 112 ? 6.310 -2.620 -5.497 1.00 97.94 112 THR A C 1
ATOM 912 O O . THR A 1 112 ? 6.127 -3.126 -4.397 1.00 97.94 112 THR A O 1
ATOM 915 N N . TYR A 1 113 ? 7.036 -1.522 -5.666 1.00 98.12 113 TYR A N 1
ATOM 916 C CA . TYR A 1 113 ? 7.486 -0.695 -4.550 1.00 98.12 113 TYR A CA 1
ATOM 917 C C . TYR A 1 113 ? 6.841 0.681 -4.607 1.00 98.12 113 TYR A C 1
ATOM 919 O O . TYR A 1 113 ? 6.583 1.212 -5.685 1.00 98.12 113 TYR A O 1
ATOM 927 N N . PHE A 1 114 ? 6.630 1.281 -3.441 1.00 97.88 114 PHE A N 1
ATOM 928 C CA . PHE A 1 114 ? 6.172 2.662 -3.314 1.00 97.88 114 PHE A CA 1
ATOM 929 C C . PHE A 1 114 ? 7.268 3.513 -2.681 1.00 97.88 114 PHE A C 1
ATOM 931 O O . PHE A 1 114 ? 7.731 3.217 -1.578 1.00 97.88 114 PHE A O 1
ATOM 938 N N . GLN A 1 115 ? 7.697 4.569 -3.367 1.00 94.44 115 GLN A N 1
ATOM 939 C CA . GLN A 1 115 ? 8.831 5.382 -2.943 1.00 94.44 115 GLN A CA 1
ATOM 940 C C . GLN A 1 115 ? 8.512 6.874 -3.014 1.00 94.44 115 GLN A C 1
ATOM 942 O O . GLN A 1 115 ? 8.146 7.410 -4.055 1.00 94.44 115 GLN A O 1
ATOM 947 N N . TYR A 1 116 ? 8.759 7.579 -1.913 1.00 91.44 116 TYR A N 1
ATOM 948 C CA . TYR A 1 116 ? 8.836 9.036 -1.927 1.00 91.44 116 TYR A CA 1
ATOM 949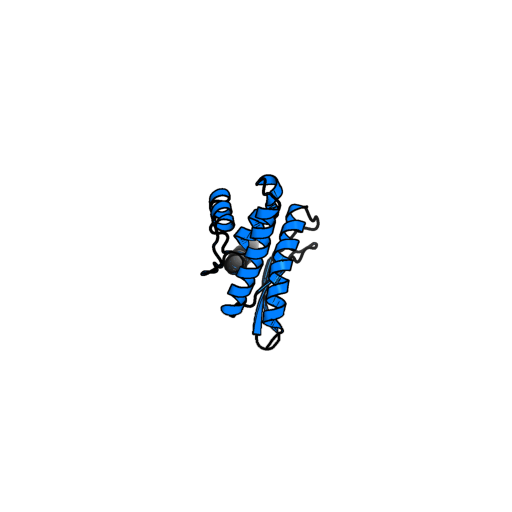 C C . TYR A 1 116 ? 10.195 9.488 -2.451 1.00 91.44 116 TYR A C 1
ATOM 951 O O . TYR A 1 116 ? 11.230 9.069 -1.928 1.00 91.44 116 TYR A O 1
ATOM 959 N N . THR A 1 117 ? 10.203 10.382 -3.435 1.00 86.56 117 THR A N 1
ATOM 960 C CA . THR A 1 117 ? 11.447 10.874 -4.044 1.00 86.56 117 THR A CA 1
ATOM 961 C C . THR A 1 117 ? 11.946 12.160 -3.390 1.00 86.56 117 THR A C 1
ATOM 963 O O . THR A 1 117 ? 13.151 12.377 -3.345 1.00 86.56 117 THR A O 1
ATOM 966 N N . GLY A 1 118 ? 11.045 12.979 -2.825 1.00 79.31 118 GLY A N 1
ATOM 967 C CA . GLY A 1 118 ? 11.382 14.236 -2.140 1.00 79.31 118 GLY A CA 1
ATOM 968 C C . GLY A 1 118 ? 12.261 15.198 -2.959 1.00 79.31 118 GLY A C 1
ATOM 969 O O . GLY A 1 118 ? 12.392 15.068 -4.175 1.00 79.31 118 GLY A O 1
ATOM 970 N N . GLY A 1 119 ? 12.883 16.161 -2.272 1.00 75.88 119 GLY A N 1
ATOM 971 C CA . GLY A 1 119 ? 13.833 17.108 -2.868 1.00 75.88 119 GLY A CA 1
ATOM 972 C C . GLY A 1 119 ? 13.187 18.277 -3.622 1.00 75.88 119 GLY A C 1
ATOM 973 O O . GLY A 1 119 ? 11.983 18.498 -3.546 1.00 75.88 119 GLY A O 1
ATOM 974 N N . TYR A 1 120 ? 14.016 19.049 -4.335 1.00 70.25 120 TYR A N 1
ATOM 975 C CA . TYR A 1 120 ? 13.590 20.263 -5.053 1.00 70.25 120 TYR A CA 1
ATOM 976 C C . TYR A 1 120 ? 12.788 19.987 -6.334 1.00 70.25 120 TYR A C 1
ATOM 978 O O . TYR A 1 120 ? 12.086 20.872 -6.810 1.00 70.25 120 TYR A O 1
ATOM 986 N N . SER A 1 121 ? 12.907 18.782 -6.895 1.00 78.31 121 SER A N 1
ATOM 987 C CA . SER A 1 121 ? 12.227 18.362 -8.124 1.00 78.31 121 SER A CA 1
ATOM 988 C C . SER A 1 121 ? 11.740 16.920 -7.954 1.00 78.31 121 SER A C 1
ATOM 990 O O . SER A 1 121 ? 12.383 15.996 -8.460 1.00 78.31 121 SER A O 1
ATOM 992 N N . PRO A 1 122 ? 10.670 16.704 -7.173 1.00 83.31 122 PRO A N 1
ATOM 993 C CA . PRO A 1 122 ? 10.153 15.369 -6.919 1.00 83.31 122 PRO A CA 1
ATOM 994 C C . PRO A 1 122 ? 9.675 14.713 -8.215 1.00 83.31 122 PRO A C 1
ATOM 996 O O . PRO A 1 122 ? 9.090 15.366 -9.077 1.00 83.31 122 PRO A O 1
ATOM 999 N N . ILE A 1 123 ? 9.912 13.411 -8.338 1.00 87.88 123 ILE A N 1
ATOM 1000 C CA . ILE A 1 123 ? 9.472 12.617 -9.480 1.00 87.88 123 ILE A CA 1
ATOM 1001 C C . ILE A 1 123 ? 8.177 11.923 -9.082 1.00 87.88 123 ILE A C 1
ATOM 1003 O O . ILE A 1 123 ? 8.099 11.277 -8.035 1.00 87.88 123 ILE A O 1
ATOM 1007 N N . PHE A 1 124 ? 7.171 12.052 -9.935 1.00 92.38 124 PHE A N 1
ATOM 1008 C CA . PHE A 1 124 ? 5.907 11.357 -9.798 1.00 92.38 124 PHE A CA 1
ATOM 1009 C C . PHE A 1 124 ? 5.658 10.520 -11.053 1.00 92.38 124 PHE A C 1
ATOM 1011 O O . PHE A 1 124 ? 5.761 11.035 -12.165 1.00 92.38 124 PHE A O 1
ATOM 1018 N N . GLY A 1 125 ? 5.410 9.224 -10.881 1.00 94.75 125 GLY A N 1
ATOM 1019 C CA . GLY A 1 125 ? 5.251 8.282 -11.989 1.00 94.75 125 GLY A CA 1
ATOM 1020 C C . GLY A 1 125 ? 5.719 6.875 -11.637 1.00 94.75 125 GLY A C 1
ATOM 1021 O O . GLY A 1 125 ? 6.012 6.577 -10.481 1.00 94.75 125 GLY A O 1
ATOM 1022 N N . VAL A 1 126 ? 5.813 6.004 -12.637 1.00 96.00 126 VAL A N 1
ATOM 1023 C CA . VAL A 1 126 ? 6.230 4.608 -12.457 1.00 96.00 126 VAL A CA 1
ATOM 1024 C C . VAL A 1 126 ? 7.531 4.351 -13.204 1.00 96.00 126 VAL A C 1
ATOM 1026 O O . VAL A 1 126 ? 7.703 4.772 -14.348 1.00 96.00 126 VAL A O 1
ATOM 1029 N N . LYS A 1 127 ? 8.459 3.657 -12.549 1.00 95.62 127 LYS A N 1
ATOM 1030 C CA . LYS A 1 127 ? 9.694 3.159 -13.155 1.00 95.62 127 LYS A CA 1
ATOM 1031 C C . LYS A 1 127 ? 9.731 1.643 -13.036 1.00 95.62 127 LYS A C 1
ATOM 1033 O O . LYS A 1 127 ? 9.674 1.129 -11.925 1.00 95.62 127 LYS A O 1
ATOM 1038 N N . ASP A 1 128 ? 9.935 0.960 -14.154 1.00 96.69 128 ASP A N 1
ATOM 1039 C CA . ASP A 1 128 ? 10.154 -0.483 -14.158 1.00 96.69 128 ASP A CA 1
ATOM 1040 C C . ASP A 1 128 ? 11.644 -0.825 -14.162 1.00 96.69 128 ASP A C 1
ATOM 1042 O O . ASP A 1 128 ? 12.458 -0.204 -14.852 1.00 96.69 128 ASP A O 1
ATOM 1046 N N . GLU A 1 129 ? 12.005 -1.852 -13.406 1.00 96.69 129 GLU A N 1
ATOM 1047 C CA . GLU A 1 129 ? 13.346 -2.419 -13.385 1.00 96.69 129 GLU A CA 1
ATOM 1048 C C . GLU A 1 129 ? 13.303 -3.939 -13.243 1.00 96.69 129 GLU A C 1
ATOM 1050 O O . GLU A 1 129 ? 12.346 -4.514 -12.732 1.00 96.69 129 GLU A O 1
ATOM 1055 N N . THR A 1 130 ? 14.340 -4.618 -13.734 1.00 96.81 130 THR A N 1
ATOM 1056 C CA . THR A 1 130 ? 14.455 -6.071 -13.571 1.00 96.81 130 THR A CA 1
ATOM 1057 C C . THR A 1 130 ? 15.327 -6.386 -12.363 1.00 96.81 130 THR A C 1
ATOM 1059 O O . THR A 1 130 ? 16.519 -6.084 -12.367 1.00 96.81 130 THR A O 1
ATOM 1062 N N . ILE A 1 131 ? 14.751 -7.037 -11.352 1.00 95.50 131 ILE A N 1
ATOM 1063 C CA . ILE A 1 131 ? 15.448 -7.489 -10.141 1.00 95.50 131 ILE A CA 1
ATOM 1064 C C . ILE A 1 131 ? 15.217 -8.989 -10.003 1.00 95.50 131 ILE A C 1
ATOM 1066 O O . ILE A 1 131 ? 14.077 -9.440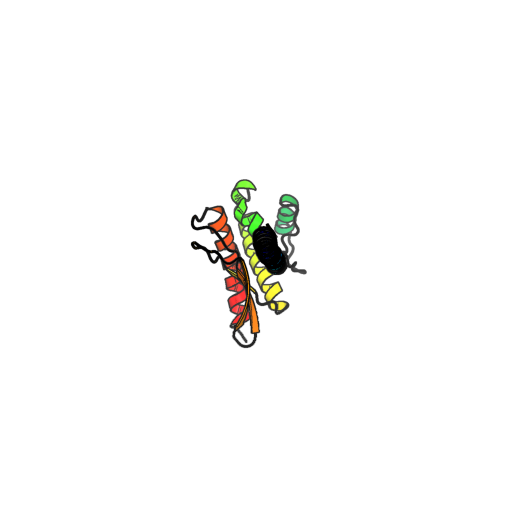 -10.008 1.00 95.50 131 ILE A O 1
ATOM 1070 N N . ASN A 1 132 ? 16.290 -9.778 -9.889 1.00 94.00 132 ASN A N 1
ATOM 1071 C CA . ASN A 1 132 ? 16.201 -11.237 -9.726 1.00 94.00 132 ASN A CA 1
ATOM 1072 C C . ASN A 1 132 ? 15.274 -11.910 -10.769 1.00 94.00 132 ASN A C 1
ATOM 1074 O O . ASN A 1 132 ? 14.424 -12.733 -10.435 1.00 94.00 132 ASN A O 1
ATOM 1078 N N . ASN A 1 133 ? 15.415 -11.517 -12.043 1.00 93.88 133 ASN A N 1
ATOM 1079 C CA . ASN A 1 133 ? 14.596 -11.972 -13.179 1.00 93.88 133 ASN A CA 1
ATOM 1080 C C . ASN A 1 133 ? 13.087 -11.667 -13.078 1.00 93.88 133 ASN A C 1
ATOM 1082 O O . ASN A 1 133 ? 12.285 -12.291 -13.773 1.00 93.88 133 ASN A O 1
ATOM 1086 N N . LYS A 1 134 ? 12.690 -10.709 -12.239 1.00 95.06 134 LYS A N 1
ATOM 1087 C CA . LYS A 1 134 ? 11.312 -10.228 -12.098 1.00 95.06 134 LYS A CA 1
ATOM 1088 C C . LYS A 1 134 ? 11.239 -8.767 -12.521 1.00 95.06 134 LYS A C 1
ATOM 1090 O O . LYS A 1 134 ? 12.143 -7.998 -12.207 1.00 95.06 134 LYS A O 1
ATOM 1095 N N . ILE A 1 135 ? 10.168 -8.394 -13.216 1.00 96.75 135 ILE A N 1
ATOM 1096 C CA . ILE A 1 135 ? 9.860 -6.989 -13.504 1.00 96.75 135 ILE A CA 1
ATOM 1097 C C . ILE A 1 135 ? 9.245 -6.397 -12.240 1.00 96.75 135 ILE A C 1
ATOM 1099 O O . ILE A 1 135 ? 8.232 -6.904 -11.758 1.00 96.75 135 ILE A O 1
ATOM 1103 N N . VAL A 1 136 ? 9.881 -5.365 -11.702 1.00 97.94 136 VAL A N 1
ATOM 1104 C CA . VAL A 1 136 ? 9.456 -4.644 -10.506 1.00 97.94 136 VAL A CA 1
ATOM 1105 C C . VAL A 1 136 ? 9.097 -3.222 -10.904 1.00 97.94 136 VAL A C 1
ATOM 1107 O O . VAL A 1 136 ? 9.933 -2.513 -11.462 1.00 97.94 136 VAL A O 1
ATOM 1110 N N . SER A 1 137 ? 7.869 -2.813 -10.600 1.00 98.00 137 SER A N 1
ATOM 1111 C CA . SER A 1 137 ? 7.380 -1.455 -10.833 1.00 98.00 137 SER A CA 1
ATOM 1112 C C . SER A 1 137 ? 7.521 -0.622 -9.565 1.00 98.00 137 SER A C 1
ATOM 1114 O O . SER A 1 137 ? 6.916 -0.926 -8.540 1.00 98.00 137 SER A O 1
ATOM 1116 N N . THR A 1 138 ? 8.285 0.458 -9.620 1.00 97.81 138 THR A N 1
ATOM 1117 C CA . THR A 1 138 ? 8.422 1.408 -8.515 1.00 97.81 138 THR A CA 1
ATOM 1118 C C . THR A 1 138 ? 7.549 2.625 -8.785 1.00 97.81 138 THR A C 1
ATOM 1120 O O . THR A 1 138 ? 7.840 3.424 -9.676 1.00 97.81 138 THR A O 1
ATOM 1123 N N . ALA A 1 139 ? 6.481 2.772 -8.002 1.00 97.62 139 ALA A N 1
ATOM 1124 C CA . ALA A 1 139 ? 5.638 3.957 -7.969 1.00 97.62 139 ALA A CA 1
ATOM 1125 C C . ALA A 1 139 ? 6.336 5.060 -7.165 1.00 97.62 139 ALA A C 1
ATOM 1127 O O . ALA A 1 139 ? 6.486 4.981 -5.942 1.00 97.62 139 ALA A O 1
ATOM 1128 N N . MET A 1 140 ? 6.772 6.097 -7.867 1.00 95.88 140 MET A N 1
ATOM 1129 C CA . MET A 1 140 ? 7.364 7.300 -7.306 1.00 95.88 140 MET A CA 1
ATOM 1130 C C . MET A 1 140 ? 6.242 8.277 -6.952 1.00 95.88 140 MET A C 1
ATOM 1132 O O . MET A 1 140 ? 5.491 8.711 -7.820 1.00 95.88 140 MET A O 1
ATOM 1136 N N . LEU A 1 141 ? 6.117 8.607 -5.667 1.00 93.69 141 LEU A N 1
ATOM 1137 C CA . LEU A 1 141 ? 4.994 9.370 -5.103 1.00 93.69 141 LEU A CA 1
ATOM 1138 C C . LEU A 1 141 ? 5.302 10.866 -4.933 1.00 93.69 141 LEU A C 1
ATOM 1140 O O . LEU A 1 141 ? 4.586 11.587 -4.239 1.00 93.69 141 LEU A O 1
ATOM 1144 N N . GLY A 1 142 ? 6.394 11.341 -5.530 1.00 89.44 142 GLY A N 1
ATOM 1145 C CA . GLY A 1 142 ? 6.853 12.713 -5.392 1.00 89.44 142 GLY A CA 1
ATOM 1146 C C . GLY A 1 142 ? 7.170 13.107 -3.943 1.00 89.44 142 GLY A C 1
ATOM 1147 O O . GLY A 1 142 ? 7.918 12.418 -3.236 1.00 89.44 142 GLY A O 1
ATOM 1148 N N . GLY A 1 143 ? 6.625 14.249 -3.515 1.00 84.44 143 GLY A N 1
ATOM 1149 C CA . GLY A 1 143 ? 6.742 14.791 -2.156 1.00 84.44 143 GLY A CA 1
ATOM 1150 C C . GLY A 1 143 ? 7.463 16.140 -2.078 1.00 84.44 143 GLY A C 1
ATOM 1151 O O . GLY A 1 143 ? 8.227 16.507 -2.962 1.00 84.44 143 GLY A O 1
ATOM 1152 N N . GLY A 1 144 ? 7.214 16.890 -1.004 1.00 80.75 144 GLY A N 1
ATOM 1153 C CA . GLY A 1 144 ? 7.833 18.198 -0.776 1.00 80.75 144 GLY A CA 1
ATOM 1154 C C . GLY A 1 144 ? 9.160 18.142 -0.011 1.00 80.75 144 GLY A C 1
ATOM 1155 O O . GLY A 1 144 ? 9.573 17.102 0.505 1.00 80.75 144 GLY A O 1
ATOM 1156 N N . CYS A 1 145 ? 9.810 19.304 0.113 1.00 78.19 145 CYS A N 1
ATOM 1157 C CA . CYS A 1 145 ? 10.980 19.489 0.981 1.00 78.19 145 CYS A CA 1
ATOM 1158 C C . CYS A 1 145 ? 10.627 19.417 2.475 1.00 78.19 145 CYS A C 1
ATOM 1160 O O . CYS A 1 145 ? 11.469 19.062 3.298 1.00 78.19 145 CYS A O 1
ATOM 1162 N N . VAL A 1 146 ? 9.392 19.776 2.829 1.00 83.56 146 VAL A N 1
ATOM 1163 C CA . VAL A 1 146 ? 8.882 19.719 4.199 1.00 83.56 146 VAL A CA 1
ATOM 1164 C C . VAL A 1 146 ? 8.115 18.413 4.360 1.00 83.56 146 VAL A C 1
ATOM 1166 O O . VAL A 1 146 ? 7.208 18.140 3.584 1.00 83.56 146 VAL A O 1
ATOM 1169 N N . ILE A 1 147 ? 8.507 17.607 5.349 1.00 85.31 147 ILE A N 1
ATOM 1170 C CA . ILE A 1 147 ? 7.862 16.328 5.664 1.00 85.31 147 ILE A CA 1
ATOM 1171 C C . ILE A 1 147 ? 6.950 16.537 6.869 1.00 85.31 147 ILE A C 1
ATOM 1173 O O . ILE A 1 147 ? 7.427 16.730 7.994 1.00 85.31 147 ILE A O 1
ATOM 1177 N N . GLU A 1 148 ? 5.645 16.467 6.642 1.00 89.69 148 GLU A N 1
ATOM 1178 C CA . GLU A 1 148 ? 4.648 16.571 7.700 1.00 89.69 148 GLU A CA 1
ATOM 1179 C C . GLU A 1 148 ? 4.459 15.238 8.437 1.00 89.69 148 GLU A C 1
ATOM 1181 O O . GLU A 1 148 ? 4.878 14.170 7.990 1.00 89.69 148 GLU A O 1
ATOM 1186 N N . GLU A 1 149 ? 3.782 15.271 9.588 1.00 91.81 149 GLU A N 1
ATOM 1187 C CA . GLU A 1 149 ? 3.399 14.057 10.328 1.00 91.81 149 GLU A CA 1
ATOM 1188 C C . GLU A 1 149 ? 2.601 13.078 9.453 1.00 91.81 149 GLU A C 1
ATOM 1190 O O . GLU A 1 149 ? 2.759 11.861 9.548 1.00 91.81 149 GLU A O 1
ATOM 1195 N N . SER A 1 150 ? 1.754 13.619 8.581 1.00 92.25 150 SER A N 1
ATOM 1196 C CA . SER A 1 150 ? 0.932 12.833 7.672 1.00 92.25 150 SER A CA 1
ATOM 1197 C C . SER A 1 150 ? 1.800 12.094 6.632 1.00 92.25 150 SER A C 1
ATOM 1199 O O . SER A 1 150 ? 1.584 10.909 6.375 1.00 92.25 150 SER A O 1
ATOM 1201 N N . ASP A 1 151 ? 2.862 12.729 6.131 1.00 92.00 151 ASP A N 1
ATOM 1202 C CA . ASP A 1 151 ? 3.837 12.096 5.235 1.00 92.00 151 ASP A CA 1
ATOM 1203 C C . ASP A 1 151 ? 4.671 11.034 5.953 1.00 92.00 151 ASP A C 1
ATOM 1205 O O . ASP A 1 151 ? 4.964 9.984 5.382 1.00 92.00 151 ASP A O 1
ATOM 1209 N N . LYS A 1 152 ? 5.045 11.270 7.220 1.00 94.25 152 LYS A N 1
ATOM 1210 C CA . LYS A 1 152 ? 5.761 10.268 8.030 1.00 94.25 152 LYS A CA 1
ATOM 1211 C C . LYS A 1 152 ? 4.942 8.994 8.186 1.00 94.25 152 LYS A C 1
ATOM 1213 O O . LYS A 1 152 ? 5.480 7.905 8.019 1.00 94.25 152 LYS A O 1
ATOM 1218 N N . LYS A 1 153 ? 3.645 9.132 8.464 1.00 96.62 153 LYS A N 1
ATOM 1219 C CA . LYS A 1 153 ? 2.735 7.990 8.589 1.00 96.62 153 LYS A CA 1
ATOM 1220 C C . LYS A 1 153 ? 2.549 7.237 7.280 1.00 96.62 153 LYS A C 1
ATOM 1222 O O . LYS A 1 153 ? 2.576 6.012 7.292 1.00 96.62 153 LYS A O 1
ATOM 1227 N N . SER A 1 154 ? 2.410 7.956 6.169 1.00 96.12 154 SER A N 1
ATOM 1228 C CA . SER A 1 154 ? 2.334 7.321 4.853 1.00 96.12 154 SER A CA 1
ATOM 1229 C C . SER A 1 154 ? 3.613 6.540 4.528 1.00 96.12 154 SER A C 1
ATOM 1231 O O . SER A 1 154 ? 3.578 5.369 4.157 1.00 96.12 154 SER A O 1
ATOM 1233 N N . ARG A 1 155 ? 4.784 7.128 4.797 1.00 95.94 155 ARG A N 1
ATOM 1234 C CA . ARG A 1 155 ? 6.072 6.430 4.657 1.00 95.94 155 ARG A CA 1
ATOM 1235 C C . ARG A 1 155 ? 6.166 5.182 5.534 1.00 95.94 155 ARG A C 1
ATOM 1237 O O . ARG A 1 155 ? 6.719 4.189 5.082 1.00 95.94 155 ARG A O 1
ATOM 1244 N N . GLU A 1 156 ? 5.645 5.217 6.760 1.00 97.44 156 GLU A N 1
ATOM 1245 C CA . GLU A 1 156 ? 5.652 4.063 7.669 1.00 97.44 156 GLU A CA 1
ATOM 1246 C C . GLU A 1 156 ? 4.837 2.888 7.108 1.00 97.44 156 GLU A C 1
ATOM 1248 O O . GLU A 1 156 ? 5.349 1.772 7.013 1.00 97.44 156 GLU A O 1
ATOM 1253 N N . ILE A 1 157 ? 3.585 3.125 6.707 1.00 98.44 157 ILE A N 1
ATOM 1254 C CA . ILE A 1 157 ? 2.702 2.052 6.226 1.00 98.44 157 ILE A CA 1
ATOM 1255 C C . ILE A 1 157 ? 3.154 1.508 4.861 1.00 98.44 157 ILE A C 1
ATOM 1257 O O . ILE A 1 157 ? 3.112 0.298 4.634 1.00 98.44 157 ILE A O 1
ATOM 1261 N N . LEU A 1 158 ? 3.690 2.363 3.984 1.00 98.31 158 LEU A N 1
ATOM 1262 C CA . LEU A 1 158 ? 4.284 1.933 2.715 1.00 98.31 158 LEU A CA 1
ATOM 1263 C C . LEU A 1 158 ? 5.615 1.195 2.910 1.00 98.31 158 LEU A C 1
ATOM 1265 O O . LEU A 1 158 ? 5.921 0.278 2.151 1.00 98.31 158 LEU A O 1
ATOM 1269 N N . ALA A 1 159 ? 6.396 1.525 3.943 1.00 98.06 159 ALA A N 1
ATOM 1270 C CA . ALA A 1 159 ? 7.588 0.752 4.290 1.00 98.06 159 ALA A CA 1
ATOM 1271 C C . ALA A 1 159 ? 7.226 -0.669 4.747 1.00 98.06 159 ALA A C 1
ATOM 1273 O O . ALA A 1 159 ? 7.913 -1.618 4.366 1.00 98.06 159 ALA A O 1
ATOM 1274 N N . LEU A 1 160 ? 6.127 -0.840 5.493 1.00 98.19 160 LEU A N 1
ATOM 1275 C CA . LEU A 1 160 ? 5.610 -2.169 5.839 1.00 98.19 160 LEU A CA 1
ATOM 1276 C C . LEU A 1 160 ? 5.246 -2.963 4.580 1.00 98.19 160 LEU A C 1
ATOM 1278 O O . LEU A 1 160 ? 5.732 -4.084 4.421 1.00 98.19 160 LEU A O 1
ATOM 1282 N N . PHE A 1 161 ? 4.497 -2.362 3.648 1.00 98.56 161 PHE A N 1
ATOM 1283 C CA . PHE A 1 161 ? 4.201 -2.976 2.348 1.00 98.56 161 PHE A CA 1
ATOM 1284 C C . PHE A 1 161 ? 5.481 -3.408 1.615 1.00 98.56 161 PHE A C 1
ATOM 1286 O O . PHE A 1 161 ? 5.648 -4.581 1.266 1.00 98.56 161 PHE A O 1
ATOM 1293 N N . ASN A 1 162 ? 6.413 -2.468 1.423 1.00 98.38 162 ASN A N 1
ATOM 1294 C CA . ASN A 1 162 ? 7.649 -2.698 0.679 1.00 98.38 162 ASN A CA 1
ATOM 1295 C C . ASN A 1 162 ? 8.499 -3.803 1.317 1.00 98.38 162 ASN A C 1
ATOM 1297 O O . ASN A 1 162 ? 9.047 -4.628 0.594 1.00 98.38 162 ASN A O 1
ATOM 1301 N N . SER A 1 163 ? 8.563 -3.875 2.651 1.00 97.19 163 SER A N 1
ATOM 1302 C CA . SER A 1 163 ? 9.328 -4.914 3.357 1.00 97.19 163 SER A CA 1
ATOM 1303 C C . SER A 1 163 ? 8.807 -6.330 3.076 1.00 97.19 163 SER A C 1
ATOM 1305 O O . SER A 1 163 ? 9.579 -7.284 2.959 1.00 97.19 163 SER A O 1
ATOM 1307 N N . LYS A 1 164 ? 7.488 -6.495 2.915 1.00 96.19 164 LYS A N 1
ATOM 1308 C CA . LYS A 1 164 ? 6.905 -7.782 2.514 1.00 96.19 164 LYS A CA 1
ATOM 1309 C C . LYS A 1 164 ? 7.170 -8.070 1.047 1.00 96.19 164 LYS A C 1
ATOM 1311 O O . LYS A 1 164 ? 7.505 -9.205 0.714 1.00 96.19 164 LYS A O 1
ATOM 1316 N N . MET A 1 165 ? 7.082 -7.051 0.193 1.00 96.81 165 MET A N 1
ATOM 1317 C CA . MET A 1 165 ? 7.374 -7.202 -1.229 1.00 96.81 165 MET A CA 1
ATOM 1318 C C . MET A 1 165 ? 8.834 -7.584 -1.488 1.00 96.81 165 MET A C 1
ATOM 1320 O O . MET A 1 165 ? 9.102 -8.429 -2.339 1.00 96.81 165 MET A O 1
ATOM 1324 N N . GLU A 1 166 ? 9.774 -7.031 -0.722 1.00 96.00 166 GLU A N 1
ATOM 1325 C CA . GLU A 1 166 ? 11.203 -7.328 -0.839 1.00 96.00 166 GLU A CA 1
ATOM 1326 C C . GLU A 1 166 ? 11.482 -8.826 -0.698 1.00 96.00 166 GLU A C 1
ATOM 1328 O O . GLU A 1 166 ? 12.158 -9.420 -1.543 1.00 96.00 166 GLU A O 1
ATOM 1333 N N . ASN A 1 167 ? 10.855 -9.475 0.285 1.00 90.88 167 ASN A N 1
ATOM 1334 C CA . ASN A 1 167 ? 10.945 -10.925 0.446 1.00 90.88 167 ASN A CA 1
ATOM 1335 C C . ASN A 1 167 ? 10.433 -11.681 -0.790 1.00 90.88 167 ASN A C 1
ATOM 1337 O O . ASN A 1 167 ? 11.003 -12.705 -1.162 1.00 90.88 167 ASN A O 1
ATOM 1341 N N . CYS A 1 168 ? 9.388 -11.191 -1.453 1.00 92.62 168 CYS A N 1
ATOM 1342 C CA . CYS A 1 168 ? 8.840 -11.816 -2.656 1.00 92.62 168 CYS A CA 1
ATOM 1343 C C . CYS A 1 168 ? 9.693 -11.580 -3.904 1.00 92.62 168 CYS A C 1
ATOM 1345 O O . CYS A 1 168 ? 9.716 -12.421 -4.802 1.00 92.62 168 CYS A O 1
ATOM 1347 N N . VAL A 1 169 ? 10.375 -10.439 -3.992 1.00 93.75 169 VAL A N 1
ATOM 1348 C CA . VAL A 1 169 ? 11.253 -10.096 -5.116 1.00 93.75 169 VAL A CA 1
ATOM 1349 C C . VAL A 1 169 ? 12.561 -10.882 -5.017 1.00 93.75 169 VAL A C 1
ATOM 1351 O O . VAL A 1 169 ? 12.969 -11.537 -5.983 1.00 93.75 169 VAL A O 1
ATOM 1354 N N . LEU A 1 170 ? 13.185 -10.891 -3.838 1.00 91.19 170 LEU A N 1
ATOM 1355 C CA . LEU A 1 170 ? 14.515 -11.467 -3.628 1.00 91.19 170 LEU A CA 1
ATOM 1356 C C . LEU A 1 170 ? 14.520 -12.999 -3.513 1.00 91.19 170 LEU A C 1
ATOM 1358 O O . LEU A 1 170 ? 15.493 -13.628 -3.929 1.00 91.19 170 LEU A O 1
ATOM 1362 N N . ASN A 1 171 ? 13.446 -13.621 -3.018 1.00 80.06 171 ASN A N 1
ATOM 1363 C CA . ASN A 1 171 ? 13.373 -15.083 -2.923 1.00 80.06 171 ASN A CA 1
ATOM 1364 C C . ASN A 1 171 ? 12.884 -15.713 -4.241 1.00 80.06 171 ASN A C 1
ATOM 1366 O O . ASN A 1 171 ? 12.023 -15.148 -4.916 1.00 80.06 171 ASN A O 1
ATOM 1370 N N . LYS A 1 172 ? 13.490 -16.842 -4.639 1.00 54.53 172 LYS A N 1
ATOM 1371 C CA . LYS A 1 172 ? 13.309 -17.504 -5.948 1.00 54.53 172 LYS A CA 1
ATOM 1372 C C . LYS A 1 172 ? 11.900 -18.044 -6.166 1.00 54.53 172 LYS A C 1
ATOM 1374 O O . LYS A 1 172 ? 11.445 -18.827 -5.309 1.00 54.53 172 LYS A O 1
#

Organism: NCBI:txid490189

Radius of gyration: 23.53 Å; chains: 1; bounding box: 34×69×69 Å

pLDDT: mean 88.29, std 15.17, range [50.41, 98.75]